Protein AF-A0A7V9BK74-F1 (afdb_monomer_lite)

pLDDT: mean 81.42, std 15.74, range [41.72, 98.69]

Secondary structure (DSSP, 8-state):
-----------------------HHHHHHHHHHHHHHHHHHHHHHHHHHHHHHHHHHHHHHHTT-PPPPHHHHT---

Radius of gyration: 35.27 Å; chains: 1; bounding box: 99×30×65 Å

Foldseek 3Di:
DDDDPDDDDDPPPPVPDPPPPCDPVNVVVVVVVVVVVVVVVVVVVVVVVVCVVVVVVVVCVVVVVDDDPVVVVPPPD

Sequence (77 aa):
MFFAFQEPVMIRVVVEQPVESTGVADVLLGAFGLTGALIVGALALGLLFGAVLIGVKKMRERYNLEPVPDSEALKIT

Structure (mmCIF, N/CA/C/O backbone):
data_AF-A0A7V9BK74-F1
#
_entry.id   AF-A0A7V9BK74-F1
#
loop_
_atom_site.group_PDB
_atom_site.id
_atom_site.type_symbol
_atom_site.label_atom_id
_atom_site.label_alt_id
_atom_site.label_comp_id
_atom_site.label_asym_id
_atom_site.label_entity_id
_atom_site.label_seq_id
_atom_site.pdbx_PDB_ins_code
_atom_site.Cartn_x
_atom_site.Cartn_y
_atom_site.Cartn_z
_atom_site.occupancy
_atom_site.B_iso_or_equiv
_atom_site.auth_seq_id
_atom_site.auth_comp_id
_atom_site.auth_asym_id
_atom_site.auth_atom_id
_atom_site.pdbx_PDB_model_num
ATOM 1 N N . MET A 1 1 ? -76.937 8.103 23.471 1.00 41.72 1 MET A N 1
ATOM 2 C CA . MET A 1 1 ? -75.954 7.417 24.334 1.00 41.72 1 MET A CA 1
ATOM 3 C C . MET A 1 1 ? -75.035 6.629 23.413 1.00 41.72 1 MET A C 1
ATOM 5 O O . MET A 1 1 ? -75.412 5.555 22.977 1.00 41.72 1 MET A O 1
ATOM 9 N N . PHE A 1 2 ? -73.906 7.215 23.012 1.00 47.25 2 PHE A N 1
ATOM 10 C CA . PHE A 1 2 ? -72.907 6.559 22.163 1.00 47.25 2 PHE A CA 1
ATOM 11 C C . PHE A 1 2 ? -71.628 6.444 22.987 1.00 47.25 2 PHE A C 1
ATOM 13 O O . PHE A 1 2 ? -70.965 7.446 23.239 1.00 47.25 2 PHE A O 1
ATOM 20 N N . PHE A 1 3 ? -71.333 5.240 23.473 1.00 54.47 3 PHE A N 1
ATOM 21 C CA . PHE A 1 3 ? -70.058 4.932 24.111 1.00 54.47 3 PHE A CA 1
ATOM 22 C C . PHE A 1 3 ? -69.089 4.505 23.011 1.00 54.47 3 PHE A C 1
ATOM 24 O O . PHE A 1 3 ? -69.191 3.404 22.477 1.00 54.47 3 PHE A O 1
ATOM 31 N N . ALA A 1 4 ? -68.192 5.411 22.627 1.00 59.03 4 ALA A N 1
ATOM 32 C CA . ALA A 1 4 ? -67.068 5.080 21.768 1.00 59.03 4 ALA A CA 1
ATOM 33 C C . ALA A 1 4 ? -66.025 4.345 22.618 1.00 59.03 4 ALA A C 1
ATOM 35 O O . ALA A 1 4 ? -65.426 4.933 23.519 1.00 59.03 4 ALA A O 1
ATOM 36 N N . PHE A 1 5 ? -65.836 3.055 22.356 1.00 59.94 5 PHE A N 1
ATOM 37 C CA . PHE A 1 5 ? -64.717 2.302 22.907 1.00 59.94 5 PHE A CA 1
ATOM 38 C C . PHE A 1 5 ? -63.432 2.836 22.269 1.00 59.94 5 PHE A C 1
ATOM 40 O O . PHE A 1 5 ? -63.200 2.649 21.077 1.00 59.94 5 PHE A O 1
ATOM 47 N N . GLN A 1 6 ? -62.627 3.562 23.045 1.00 62.59 6 GLN A N 1
ATOM 48 C CA . GLN A 1 6 ? -61.278 3.933 22.636 1.00 62.59 6 GLN A CA 1
ATOM 49 C C . GLN A 1 6 ? -60.356 2.758 22.939 1.00 62.59 6 GLN A C 1
ATOM 51 O O . GLN A 1 6 ? -60.053 2.478 24.099 1.00 62.59 6 GLN A O 1
ATOM 56 N N . GLU A 1 7 ? -59.950 2.038 21.900 1.00 69.38 7 GLU A N 1
ATOM 57 C CA . GLU A 1 7 ? -58.941 0.996 22.036 1.00 69.38 7 GLU A CA 1
ATOM 58 C C . GLU A 1 7 ? -57.586 1.644 22.377 1.00 69.38 7 GLU A C 1
ATOM 60 O O . GLU A 1 7 ? -57.179 2.608 21.720 1.00 69.38 7 GLU A O 1
ATOM 65 N N . PRO A 1 8 ? -56.881 1.167 23.417 1.00 67.69 8 PRO A N 1
ATOM 66 C CA . PRO A 1 8 ? -55.609 1.745 23.817 1.00 67.69 8 PRO A CA 1
ATOM 67 C C . PRO A 1 8 ? -54.546 1.473 22.748 1.00 67.69 8 PRO A C 1
ATOM 69 O O . PRO A 1 8 ? -54.170 0.329 22.487 1.00 67.69 8 PRO A O 1
ATOM 72 N N . VAL A 1 9 ? -54.034 2.544 22.141 1.00 70.88 9 VAL A N 1
ATOM 73 C CA . VAL A 1 9 ? -52.935 2.480 21.174 1.00 70.88 9 VAL A CA 1
ATOM 74 C C . VAL A 1 9 ? -51.653 2.112 21.922 1.00 70.88 9 VAL A C 1
ATOM 76 O O . VAL A 1 9 ? -51.064 2.926 22.631 1.00 70.88 9 VAL A O 1
ATOM 79 N N . MET A 1 10 ? -51.222 0.859 21.779 1.00 65.31 10 MET A N 1
ATOM 80 C CA . MET A 1 10 ? -49.957 0.371 22.324 1.00 65.31 10 MET A CA 1
ATOM 81 C C . MET A 1 10 ? -48.795 0.948 21.509 1.00 65.31 10 MET A C 1
ATOM 83 O O . MET A 1 10 ? -48.454 0.447 20.437 1.00 65.31 10 MET A O 1
ATOM 87 N N . ILE A 1 11 ? -48.164 2.000 22.026 1.00 67.94 11 ILE A N 1
ATOM 88 C CA . ILE A 1 11 ? -46.918 2.525 21.467 1.00 67.94 11 ILE A CA 1
ATOM 89 C C . ILE A 1 11 ? -45.793 1.598 21.934 1.00 67.94 11 ILE A C 1
ATOM 91 O O . ILE A 1 11 ? -45.285 1.715 23.049 1.00 67.94 11 ILE A O 1
ATOM 95 N N . ARG A 1 12 ? -45.408 0.641 21.085 1.00 66.38 12 ARG A N 1
ATOM 96 C CA . ARG A 1 12 ? -44.131 -0.056 21.252 1.00 66.38 12 ARG A CA 1
ATOM 97 C C . ARG A 1 12 ? -43.038 0.947 20.924 1.00 66.38 12 ARG A C 1
ATOM 99 O O . ARG A 1 12 ? -42.766 1.203 19.755 1.00 66.38 12 ARG A O 1
ATOM 106 N N . VAL A 1 13 ? -42.414 1.501 21.957 1.00 66.81 13 VAL A N 1
ATOM 107 C CA . VAL A 1 13 ? -41.069 2.051 21.815 1.00 66.81 13 VAL A CA 1
ATOM 108 C C . VAL A 1 13 ? -40.218 0.860 21.396 1.00 66.81 13 VAL A C 1
ATOM 110 O O . VAL A 1 13 ? -39.923 -0.020 22.205 1.00 66.81 13 VAL A O 1
ATOM 113 N N . VAL A 1 14 ? -39.941 0.755 20.097 1.00 59.03 14 VAL A N 1
ATOM 114 C CA . VAL A 1 14 ? -38.874 -0.105 19.604 1.00 59.03 14 VAL A CA 1
ATOM 115 C C . VAL A 1 14 ? -37.649 0.451 20.300 1.00 59.03 14 VAL A C 1
ATOM 117 O O . VAL A 1 14 ? -37.213 1.546 19.969 1.00 59.03 14 VAL A O 1
ATOM 120 N N . VAL A 1 15 ? -37.208 -0.220 21.363 1.00 62.00 15 VAL A N 1
ATOM 121 C CA . VAL A 1 15 ? -35.949 0.091 22.030 1.00 62.00 15 VAL A CA 1
ATOM 122 C C . VAL A 1 15 ? -34.936 0.062 20.901 1.00 62.00 15 VAL A C 1
ATOM 124 O O . VAL A 1 15 ? -34.705 -1.010 20.337 1.00 62.00 15 VAL A O 1
ATOM 127 N N . GLU A 1 16 ? -34.478 1.239 20.466 1.00 63.12 16 GLU A N 1
ATOM 128 C CA . GLU A 1 16 ? -33.434 1.353 19.460 1.00 63.12 16 GLU A CA 1
ATOM 129 C C . GLU A 1 16 ? -32.328 0.440 19.962 1.00 63.12 16 GLU A C 1
ATOM 131 O O . GLU A 1 16 ? -31.813 0.615 21.070 1.00 63.12 16 GLU A O 1
ATOM 136 N N . GLN A 1 17 ? -32.107 -0.647 19.219 1.00 66.69 17 GLN A N 1
ATOM 137 C CA . GLN A 1 17 ? -31.098 -1.633 19.565 1.00 66.69 17 GLN A CA 1
ATOM 138 C C . GLN A 1 17 ? -29.817 -0.842 19.823 1.00 66.69 17 GLN A C 1
ATOM 140 O O . GLN A 1 17 ? -29.574 0.093 19.054 1.00 66.69 17 GLN A O 1
ATOM 145 N N . PRO A 1 18 ? -29.061 -1.127 20.901 1.00 63.09 18 PRO A N 1
ATOM 146 C CA . PRO A 1 18 ? -27.859 -0.368 21.206 1.00 63.09 18 PRO A CA 1
ATOM 147 C C . PRO A 1 18 ? -27.025 -0.338 19.932 1.00 63.09 18 PRO A C 1
ATOM 149 O O . PRO A 1 18 ? -26.564 -1.385 19.480 1.00 63.09 18 PRO A O 1
ATOM 152 N N . VAL A 1 19 ? -26.948 0.840 19.299 1.00 65.25 19 VAL A N 1
ATOM 153 C CA . VAL A 1 19 ? -26.108 1.059 18.125 1.00 65.25 19 VAL A CA 1
ATOM 154 C C . VAL A 1 19 ? -24.753 0.514 18.522 1.00 65.25 19 VAL A C 1
ATOM 156 O O . VAL A 1 19 ? -24.275 0.879 19.598 1.00 65.25 19 VAL A O 1
ATOM 159 N N . GLU A 1 20 ? -24.208 -0.437 17.756 1.00 64.12 20 GLU A N 1
ATOM 160 C CA . GLU A 1 20 ? -22.892 -0.984 18.065 1.00 64.12 20 GLU A CA 1
ATOM 161 C C . GLU A 1 20 ? -21.970 0.207 18.265 1.00 64.12 20 GLU A C 1
ATOM 163 O O . GLU A 1 20 ? -21.735 0.996 17.348 1.00 64.12 20 GLU A O 1
ATOM 168 N N . SER A 1 21 ? -21.577 0.432 19.514 1.00 64.06 21 SER A N 1
ATOM 169 C CA . SER A 1 21 ? -20.856 1.624 19.894 1.00 64.06 21 SER A CA 1
ATOM 170 C C . SER A 1 21 ? -19.450 1.418 19.375 1.00 64.06 21 SER A C 1
ATOM 172 O O . SER A 1 21 ? -18.608 0.837 20.056 1.00 64.06 21 SER A O 1
ATOM 174 N N . THR A 1 22 ? -19.220 1.841 18.129 1.00 72.00 22 THR A N 1
ATOM 175 C CA . THR A 1 22 ? -17.906 1.819 17.497 1.00 72.00 22 THR A CA 1
ATOM 176 C C . THR A 1 22 ? -16.970 2.606 18.399 1.00 72.00 22 THR A C 1
ATOM 178 O O . THR A 1 22 ? -17.036 3.834 18.501 1.00 72.00 22 THR A O 1
ATOM 181 N N . GLY A 1 23 ? -16.153 1.873 19.149 1.00 87.31 23 GLY A N 1
ATOM 182 C CA . GLY A 1 23 ? -15.258 2.456 20.126 1.00 87.31 23 GLY A CA 1
ATOM 183 C C . GLY A 1 23 ? -14.145 3.226 19.430 1.00 87.31 23 GLY A C 1
ATOM 184 O O . GLY A 1 23 ? -13.766 2.926 18.299 1.00 87.31 23 GLY A O 1
ATOM 185 N N . VAL A 1 24 ? -13.544 4.177 20.144 1.00 90.06 24 VAL A N 1
ATOM 186 C CA . VAL A 1 24 ? -12.356 4.902 19.659 1.00 90.06 24 VAL A CA 1
ATOM 187 C C . VAL A 1 24 ? -11.251 3.927 19.236 1.00 90.06 24 VAL A C 1
ATOM 189 O O . VAL A 1 24 ? -10.581 4.151 18.234 1.00 90.06 24 VAL A O 1
ATOM 192 N N . ALA A 1 25 ? -11.095 2.816 19.961 1.00 91.31 25 ALA A N 1
ATOM 193 C CA . ALA A 1 25 ? -10.130 1.773 19.629 1.00 91.31 25 ALA A CA 1
ATOM 194 C C . ALA A 1 25 ? -10.374 1.160 18.241 1.00 91.31 25 ALA A C 1
ATOM 196 O O . ALA A 1 25 ? -9.419 0.937 17.507 1.00 91.31 25 ALA A O 1
ATOM 197 N N . ASP A 1 26 ? -11.634 0.943 17.869 1.00 91.50 26 ASP A N 1
ATOM 198 C CA . ASP A 1 26 ? -12.019 0.305 16.610 1.00 91.50 26 ASP A CA 1
ATOM 199 C C . ASP A 1 26 ? -11.744 1.235 15.418 1.00 91.50 26 ASP A C 1
ATOM 201 O O . ASP A 1 26 ? -11.160 0.843 14.407 1.00 91.50 26 ASP A O 1
ATOM 205 N N . VAL A 1 27 ? -12.037 2.527 15.600 1.00 93.06 27 VAL A N 1
ATOM 206 C CA . VAL A 1 27 ? -11.712 3.575 14.623 1.00 93.06 27 VAL A CA 1
ATOM 207 C C . VAL A 1 27 ? -10.201 3.713 14.439 1.00 93.06 27 VAL A C 1
ATOM 209 O O . VAL A 1 27 ? -9.722 3.786 13.307 1.00 93.06 27 VAL A O 1
ATOM 212 N N . LEU A 1 28 ? -9.433 3.736 15.533 1.00 96.12 28 LEU A N 1
ATOM 213 C CA . LEU A 1 28 ? -7.975 3.848 15.464 1.00 96.12 28 LEU A CA 1
ATOM 214 C C . LEU A 1 28 ? -7.354 2.621 14.795 1.00 96.12 28 LEU A C 1
ATOM 216 O O . LEU A 1 28 ? -6.486 2.768 13.935 1.00 96.12 28 LEU A O 1
ATOM 220 N N . LEU A 1 29 ? -7.818 1.421 15.144 1.00 96.25 29 LEU A N 1
ATOM 221 C CA . LEU A 1 29 ? -7.331 0.180 14.551 1.00 96.25 29 LEU A CA 1
ATOM 222 C C . LEU A 1 29 ? -7.642 0.130 13.049 1.00 96.25 29 LEU A C 1
ATOM 224 O O . LEU A 1 29 ? -6.757 -0.184 12.249 1.00 96.25 29 LEU A O 1
ATOM 228 N N . GLY A 1 30 ? -8.853 0.536 12.656 1.00 94.50 30 GLY A N 1
ATOM 229 C CA . GLY A 1 30 ? -9.240 0.684 11.254 1.00 94.50 30 GLY A CA 1
ATOM 230 C C . GLY A 1 30 ? -8.379 1.705 10.504 1.00 94.50 30 GLY A C 1
ATOM 231 O O . GLY A 1 30 ? -7.902 1.420 9.405 1.00 94.50 30 GLY A O 1
ATOM 232 N N . ALA A 1 31 ? -8.108 2.8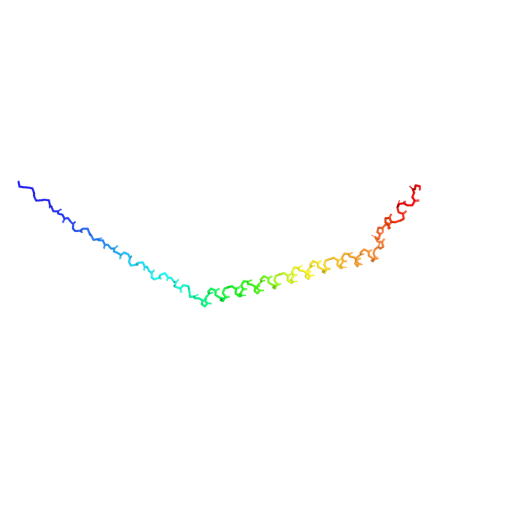67 11.105 1.00 96.31 31 ALA A N 1
ATOM 233 C CA . ALA A 1 31 ? -7.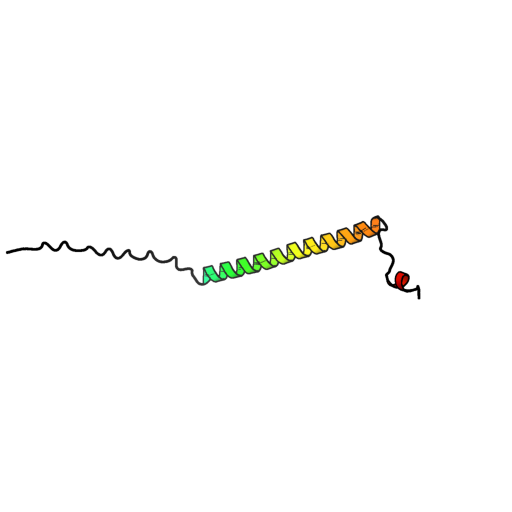294 3.917 10.494 1.00 96.31 31 ALA A CA 1
ATOM 234 C C . ALA A 1 31 ? -5.832 3.487 10.288 1.00 96.31 31 ALA A C 1
ATOM 236 O O . ALA A 1 31 ? -5.272 3.694 9.205 1.00 96.31 31 ALA A O 1
ATOM 237 N N . PHE A 1 32 ? -5.211 2.856 11.289 1.00 97.69 32 PHE A N 1
ATOM 238 C CA . PHE A 1 32 ? -3.852 2.326 11.157 1.00 97.69 32 PHE A CA 1
ATOM 239 C C . PHE A 1 32 ? -3.787 1.172 10.156 1.00 97.69 32 PHE A C 1
ATOM 241 O O . PHE A 1 32 ? -2.865 1.133 9.341 1.00 97.69 32 PHE A O 1
ATOM 248 N N . GLY A 1 33 ? -4.779 0.276 10.166 1.00 97.25 33 GLY A N 1
ATOM 249 C CA . GLY A 1 33 ? -4.876 -0.823 9.207 1.00 97.25 33 GLY A CA 1
ATOM 250 C C . GLY A 1 33 ? -4.973 -0.321 7.768 1.00 97.25 33 GLY A C 1
ATOM 251 O O . GLY A 1 33 ? -4.193 -0.743 6.913 1.00 97.25 33 GLY A O 1
ATOM 252 N N . LEU A 1 34 ? -5.866 0.638 7.511 1.00 97.81 34 LEU A N 1
ATOM 253 C CA . LEU A 1 34 ? -6.020 1.245 6.190 1.00 97.81 34 LEU A CA 1
ATOM 254 C C . LEU A 1 34 ? -4.746 1.978 5.757 1.00 97.81 34 LEU A C 1
ATOM 256 O O . LEU A 1 34 ? -4.279 1.790 4.637 1.00 97.81 34 LEU A O 1
ATOM 260 N N .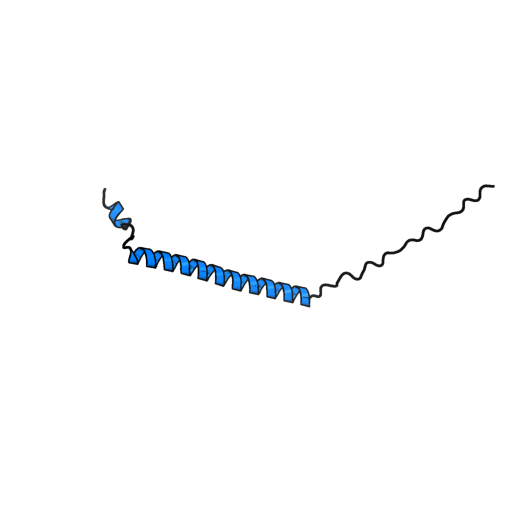 THR A 1 35 ? -4.151 2.774 6.648 1.00 98.25 35 THR A N 1
ATOM 261 C CA . THR A 1 35 ? -2.915 3.516 6.351 1.00 98.25 35 THR A CA 1
ATOM 262 C C . THR A 1 35 ? -1.773 2.563 6.007 1.00 98.25 35 THR A C 1
ATOM 264 O O . THR A 1 35 ? -1.093 2.745 4.998 1.00 98.25 35 THR A O 1
ATOM 267 N N . GLY A 1 36 ? -1.590 1.507 6.803 1.00 98.00 36 GLY A N 1
ATOM 268 C CA . GLY A 1 36 ? -0.594 0.472 6.539 1.00 98.00 36 GLY A CA 1
ATOM 269 C C . GLY A 1 36 ? -0.833 -0.231 5.204 1.00 98.00 36 GLY A C 1
ATOM 270 O O . GLY A 1 36 ? 0.099 -0.374 4.413 1.00 98.00 36 GLY A O 1
ATOM 271 N N . ALA A 1 37 ? -2.083 -0.598 4.908 1.00 98.31 37 ALA A N 1
ATOM 272 C CA . ALA A 1 37 ? -2.447 -1.218 3.637 1.00 98.31 37 ALA A CA 1
ATOM 273 C C . ALA A 1 37 ? -2.138 -0.307 2.438 1.00 98.31 37 ALA A C 1
ATOM 275 O O . ALA A 1 37 ? -1.601 -0.779 1.435 1.00 98.31 37 ALA A O 1
ATOM 276 N N . LEU A 1 38 ? -2.404 0.998 2.551 1.00 98.44 38 LEU A N 1
ATOM 277 C CA . LEU A 1 38 ? -2.080 1.972 1.506 1.00 98.44 38 LEU A CA 1
ATOM 278 C C . LEU A 1 38 ? -0.570 2.104 1.289 1.00 98.44 38 LEU A C 1
ATOM 280 O O . LEU A 1 38 ? -0.128 2.127 0.142 1.00 98.44 38 LEU A O 1
ATOM 284 N N . ILE A 1 39 ? 0.226 2.142 2.361 1.00 98.56 39 ILE A N 1
ATOM 285 C CA . ILE A 1 39 ? 1.693 2.202 2.261 1.00 98.56 39 ILE A CA 1
ATOM 286 C C . ILE A 1 39 ? 2.229 0.951 1.561 1.00 98.56 39 ILE A C 1
ATOM 288 O O . ILE A 1 39 ? 3.010 1.056 0.615 1.00 98.56 39 ILE A O 1
ATOM 292 N N . VAL A 1 40 ? 1.789 -0.235 1.988 1.00 98.56 40 VAL A N 1
ATOM 293 C CA . VAL A 1 40 ? 2.208 -1.504 1.376 1.00 98.56 40 VAL A CA 1
ATOM 294 C C . VAL A 1 40 ? 1.787 -1.561 -0.093 1.00 98.56 40 VAL A C 1
ATOM 296 O O . VAL A 1 40 ? 2.596 -1.928 -0.946 1.00 98.56 40 VAL A O 1
ATOM 299 N N . GLY A 1 41 ? 0.561 -1.139 -0.409 1.00 98.56 41 GLY A N 1
ATOM 300 C CA . GLY A 1 41 ? 0.064 -1.064 -1.781 1.00 98.56 41 GLY A CA 1
ATOM 301 C C . GLY A 1 41 ? 0.887 -0.115 -2.654 1.00 98.56 41 GLY A C 1
ATOM 302 O O . GLY A 1 41 ? 1.284 -0.483 -3.759 1.00 98.56 41 GLY A O 1
ATOM 303 N N . ALA A 1 42 ? 1.213 1.075 -2.147 1.00 98.56 42 ALA A N 1
ATOM 304 C CA . ALA A 1 42 ? 2.039 2.047 -2.857 1.00 98.56 42 ALA A CA 1
ATOM 305 C C . ALA A 1 42 ? 3.448 1.504 -3.139 1.00 98.56 42 ALA A C 1
ATOM 307 O O . ALA A 1 42 ? 3.946 1.639 -4.258 1.00 98.56 42 ALA A O 1
ATOM 308 N N . LEU A 1 43 ? 4.071 0.841 -2.160 1.00 98.69 43 LEU A N 1
ATOM 309 C CA . LEU A 1 43 ? 5.378 0.205 -2.341 1.00 98.69 43 LEU A CA 1
ATOM 310 C C . LEU A 1 43 ? 5.319 -0.920 -3.378 1.00 98.69 43 LEU A C 1
ATOM 312 O O . LEU A 1 43 ? 6.175 -0.980 -4.258 1.00 98.69 43 LEU A O 1
ATOM 316 N N . ALA A 1 44 ? 4.301 -1.778 -3.316 1.00 98.56 44 ALA A N 1
ATOM 317 C CA . ALA A 1 44 ? 4.125 -2.865 -4.274 1.00 98.56 44 ALA A CA 1
ATOM 318 C C . ALA A 1 44 ? 3.959 -2.338 -5.708 1.00 98.56 44 ALA A C 1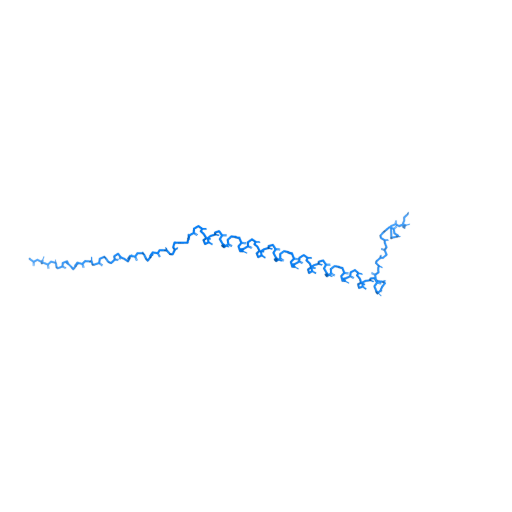
ATOM 320 O O . ALA A 1 44 ? 4.632 -2.813 -6.625 1.00 98.56 44 ALA A O 1
ATOM 321 N N . LEU A 1 45 ? 3.116 -1.319 -5.900 1.00 98.44 45 LEU A N 1
ATOM 322 C CA . LEU A 1 45 ? 2.901 -0.695 -7.206 1.00 98.44 45 LEU A CA 1
ATOM 323 C C . LEU A 1 45 ? 4.150 0.035 -7.710 1.00 98.44 45 LEU A C 1
ATOM 325 O O . LEU A 1 45 ? 4.506 -0.107 -8.879 1.00 98.44 45 LEU A O 1
ATOM 329 N N . GLY A 1 46 ? 4.844 0.772 -6.840 1.00 98.44 46 GLY A N 1
ATOM 330 C CA . GLY A 1 46 ? 6.088 1.459 -7.187 1.00 98.44 46 GLY A CA 1
ATOM 331 C C . GLY A 1 46 ? 7.190 0.487 -7.608 1.00 98.44 46 GLY A C 1
ATOM 332 O O . GLY A 1 46 ? 7.856 0.709 -8.620 1.00 98.44 46 GLY A O 1
ATOM 333 N N . LEU A 1 47 ? 7.338 -0.627 -6.886 1.00 98.44 47 LEU A N 1
ATOM 334 C CA . LEU A 1 47 ? 8.278 -1.691 -7.243 1.00 98.44 47 LEU A CA 1
ATOM 335 C C . LEU A 1 47 ? 7.907 -2.354 -8.565 1.00 98.44 47 LEU A C 1
ATOM 337 O O . LEU A 1 47 ? 8.782 -2.548 -9.405 1.00 98.44 47 LEU A O 1
ATOM 341 N N . LEU A 1 48 ? 6.627 -2.667 -8.773 1.00 98.44 48 LEU A N 1
ATOM 342 C CA . LEU A 1 48 ? 6.155 -3.247 -10.027 1.00 98.44 48 LEU A CA 1
ATOM 343 C C . LEU A 1 48 ? 6.455 -2.313 -11.204 1.00 98.44 48 LEU A C 1
ATOM 345 O O . LEU A 1 48 ? 7.039 -2.737 -12.199 1.00 98.44 48 LEU A O 1
ATOM 349 N N . PHE A 1 49 ? 6.111 -1.033 -11.073 1.00 98.12 49 PHE A N 1
ATOM 350 C CA . PHE A 1 49 ? 6.340 -0.042 -12.118 1.00 98.12 49 PHE A CA 1
ATOM 351 C C . PHE A 1 49 ? 7.834 0.167 -12.395 1.00 98.12 49 PHE A C 1
ATOM 353 O O . PHE A 1 49 ? 8.266 0.136 -13.548 1.00 98.12 49 PHE A O 1
ATOM 360 N N . GLY A 1 50 ? 8.648 0.294 -11.344 1.00 97.62 50 GLY A N 1
ATOM 361 C CA . GLY A 1 50 ? 10.102 0.379 -11.466 1.00 97.62 50 GLY A CA 1
ATOM 362 C C . GLY A 1 50 ? 10.701 -0.853 -12.146 1.00 97.62 50 GLY A C 1
ATOM 363 O O . GLY A 1 50 ? 11.524 -0.718 -13.052 1.00 97.62 50 GLY A O 1
ATOM 364 N N . ALA A 1 51 ? 10.247 -2.053 -11.778 1.00 97.75 51 ALA A N 1
ATOM 365 C CA . ALA A 1 51 ? 10.692 -3.303 -12.387 1.00 97.75 51 ALA A CA 1
ATOM 366 C C . ALA A 1 51 ? 10.329 -3.375 -13.877 1.00 97.75 51 ALA A C 1
ATOM 368 O O . ALA A 1 51 ? 11.160 -3.797 -14.682 1.00 97.75 51 ALA A O 1
ATOM 369 N N . VAL A 1 52 ? 9.134 -2.914 -14.260 1.00 97.94 52 VAL A N 1
ATOM 370 C CA . VAL A 1 52 ? 8.716 -2.828 -15.666 1.00 97.94 52 VAL A CA 1
ATOM 371 C C . VAL A 1 52 ? 9.618 -1.870 -16.442 1.00 97.94 52 VAL A C 1
ATOM 373 O O . VAL A 1 52 ? 10.146 -2.259 -17.481 1.00 97.94 52 VAL A O 1
ATOM 376 N N . LEU A 1 53 ? 9.860 -0.654 -15.944 1.00 96.31 53 LEU A N 1
ATOM 377 C CA . LEU A 1 53 ? 10.721 0.320 -16.629 1.00 96.31 53 LEU A CA 1
ATOM 378 C C . LEU A 1 53 ? 12.156 -0.189 -16.799 1.00 96.31 53 LEU A C 1
ATOM 380 O O . LEU A 1 53 ? 12.727 -0.096 -17.889 1.00 96.31 53 LEU A O 1
ATOM 384 N N . ILE A 1 54 ? 12.727 -0.765 -15.738 1.00 96.00 54 ILE A N 1
ATOM 385 C CA . ILE A 1 54 ? 14.063 -1.370 -15.781 1.00 96.00 54 ILE A CA 1
ATOM 386 C C . ILE A 1 54 ? 14.077 -2.544 -16.766 1.00 96.00 54 ILE A C 1
ATOM 388 O O . ILE A 1 54 ? 15.009 -2.668 -17.561 1.00 96.00 54 ILE A O 1
ATOM 392 N N . GLY A 1 55 ? 13.038 -3.379 -16.754 1.00 95.12 55 GLY A N 1
ATOM 393 C CA . GLY A 1 55 ? 12.872 -4.494 -17.682 1.00 95.12 55 GLY A CA 1
ATOM 394 C C . GLY A 1 55 ? 12.829 -4.034 -19.137 1.00 95.12 55 GLY A C 1
ATOM 395 O O . GLY A 1 55 ? 13.566 -4.569 -19.963 1.00 95.12 55 GLY A O 1
ATOM 396 N N . VAL A 1 56 ? 12.042 -3.001 -19.442 1.00 94.06 56 VAL A N 1
ATOM 397 C CA . VAL A 1 56 ? 11.940 -2.415 -20.787 1.00 94.06 56 VAL A CA 1
ATOM 398 C C . VAL A 1 56 ? 13.275 -1.829 -21.231 1.00 94.06 56 VAL A C 1
ATOM 400 O O . VAL A 1 56 ? 13.717 -2.119 -22.342 1.00 94.06 56 VAL A O 1
ATOM 403 N N . LYS A 1 57 ? 13.955 -1.052 -20.377 1.00 91.25 57 LYS A N 1
ATOM 404 C CA . LYS A 1 57 ? 15.285 -0.509 -20.694 1.00 91.25 57 LYS A CA 1
ATOM 405 C C . LYS A 1 57 ? 16.268 -1.634 -21.022 1.00 91.25 57 LYS A C 1
ATOM 407 O O . LYS A 1 57 ? 16.867 -1.636 -22.093 1.00 91.25 57 LYS A O 1
ATOM 412 N N . LYS A 1 58 ? 16.349 -2.639 -20.148 1.00 91.94 58 LYS A N 1
ATOM 413 C CA . LYS A 1 58 ? 17.238 -3.793 -20.320 1.00 91.94 58 LYS A CA 1
ATOM 414 C C . LYS A 1 58 ? 16.895 -4.618 -21.562 1.00 91.94 58 LYS A C 1
ATOM 416 O O . LYS A 1 58 ? 17.781 -5.185 -22.193 1.00 91.94 58 LYS A O 1
ATOM 421 N N . MET A 1 59 ? 15.615 -4.706 -21.921 1.00 91.38 59 MET A N 1
ATOM 422 C CA . MET A 1 59 ? 15.178 -5.368 -23.147 1.00 91.38 59 MET A CA 1
ATOM 423 C C . MET A 1 59 ? 15.649 -4.590 -24.382 1.00 91.38 59 MET A C 1
ATOM 425 O O . MET A 1 59 ? 16.209 -5.186 -25.295 1.00 91.38 59 MET A O 1
ATOM 429 N N . ARG A 1 60 ? 15.480 -3.263 -24.402 1.00 86.81 60 ARG A N 1
ATOM 430 C CA . ARG A 1 60 ? 15.901 -2.408 -25.525 1.00 86.81 60 ARG A CA 1
ATOM 431 C C . ARG A 1 60 ? 17.408 -2.451 -25.759 1.00 86.81 60 ARG A C 1
ATOM 433 O O . ARG A 1 60 ? 17.813 -2.570 -26.911 1.00 86.81 60 ARG A O 1
ATOM 440 N N . GLU A 1 61 ? 18.198 -2.443 -24.687 1.00 87.69 61 GLU A N 1
ATOM 441 C CA . GLU A 1 61 ? 19.657 -2.626 -24.746 1.00 87.69 61 GLU A CA 1
ATOM 442 C C . GLU A 1 61 ? 20.022 -3.968 -25.399 1.00 87.69 61 GLU A C 1
ATOM 444 O O . GLU A 1 61 ? 20.847 -4.019 -26.305 1.00 87.69 61 GLU A O 1
ATOM 449 N N . ARG A 1 62 ? 19.355 -5.067 -25.012 1.00 85.44 62 ARG A N 1
ATOM 450 C CA . ARG A 1 62 ? 19.618 -6.397 -25.599 1.00 85.44 62 ARG A CA 1
ATOM 451 C C . ARG A 1 62 ? 19.320 -6.482 -27.093 1.00 85.44 62 ARG A C 1
ATOM 453 O O . ARG A 1 62 ? 19.941 -7.290 -27.775 1.00 85.44 62 ARG A O 1
ATOM 460 N N . TYR A 1 63 ? 18.363 -5.700 -27.582 1.00 86.19 63 TYR A N 1
ATOM 461 C CA . TYR A 1 63 ? 17.952 -5.714 -28.986 1.00 86.19 63 TYR A CA 1
ATOM 462 C C . TYR A 1 63 ? 18.521 -4.538 -29.797 1.00 86.19 63 TYR A C 1
ATOM 464 O O . TYR A 1 63 ? 18.122 -4.372 -30.946 1.00 86.19 63 TYR A O 1
ATOM 472 N N . ASN A 1 64 ? 19.442 -3.738 -29.235 1.00 75.81 64 ASN A N 1
ATOM 473 C CA . ASN A 1 64 ? 19.998 -2.527 -29.862 1.00 75.81 64 ASN A CA 1
ATOM 474 C C . ASN A 1 64 ? 18.914 -1.577 -30.416 1.00 75.81 64 ASN A C 1
ATOM 476 O O . ASN A 1 64 ? 19.091 -0.941 -31.450 1.00 75.81 64 ASN A O 1
ATOM 480 N N . LEU A 1 65 ? 17.772 -1.482 -29.729 1.00 76.12 65 LEU A N 1
ATOM 481 C CA . LEU A 1 65 ? 16.643 -0.620 -30.114 1.00 76.12 65 LEU A CA 1
ATOM 482 C C . LEU A 1 65 ? 16.786 0.790 -29.518 1.00 76.12 65 LEU A C 1
ATOM 484 O O . LEU A 1 65 ? 15.793 1.417 -29.119 1.00 76.12 65 LEU A O 1
ATOM 488 N N . GLU A 1 66 ? 18.026 1.254 -29.364 1.00 73.62 66 GLU A N 1
ATOM 489 C CA . GLU A 1 66 ? 18.289 2.598 -28.873 1.00 73.62 66 GLU A CA 1
ATOM 490 C C . GLU A 1 66 ? 17.863 3.612 -29.945 1.00 73.62 66 GLU A C 1
ATOM 49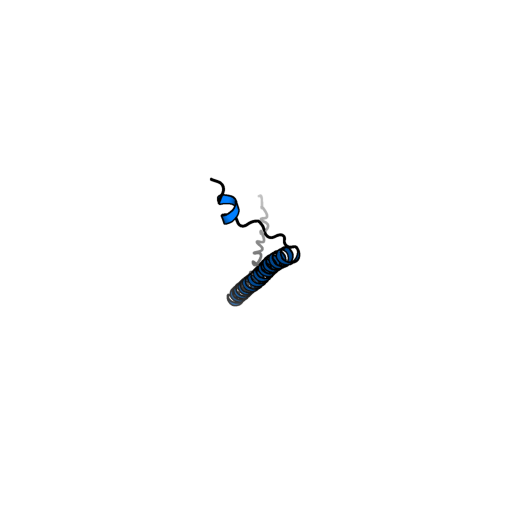2 O O . GLU A 1 66 ? 18.230 3.478 -31.113 1.00 73.62 66 GLU A O 1
ATOM 497 N N . PRO A 1 67 ? 17.022 4.592 -29.588 1.00 70.38 67 PRO A N 1
ATOM 498 C CA . PRO A 1 67 ? 16.612 5.631 -30.509 1.00 70.38 67 PRO A CA 1
ATOM 499 C C . PRO A 1 67 ? 17.810 6.555 -30.740 1.00 70.38 67 PRO A C 1
ATOM 501 O O . PRO A 1 67 ? 18.550 6.852 -29.801 1.00 70.38 67 PRO A O 1
ATOM 504 N N . VAL A 1 68 ? 17.999 6.991 -31.988 1.00 74.12 68 VAL A N 1
ATOM 505 C CA . VAL A 1 68 ? 19.055 7.946 -32.352 1.00 74.12 68 VAL A CA 1
ATOM 506 C C . VAL A 1 68 ? 18.948 9.163 -31.424 1.00 74.12 68 VAL A C 1
ATOM 508 O O . VAL A 1 68 ? 17.852 9.714 -31.307 1.00 74.12 68 VAL A O 1
ATOM 511 N N . PRO A 1 69 ? 20.031 9.570 -30.738 1.00 77.19 69 PRO A N 1
ATOM 512 C CA . PRO A 1 69 ? 19.995 10.709 -29.830 1.00 77.19 69 PRO A CA 1
ATOM 513 C C . PRO A 1 69 ? 19.509 11.970 -30.554 1.00 77.19 69 PRO A C 1
ATOM 515 O O . PRO A 1 69 ? 20.031 12.319 -31.611 1.00 77.19 69 PRO A O 1
ATOM 518 N N . ASP A 1 70 ? 18.548 12.694 -29.972 1.00 69.62 70 ASP A N 1
ATOM 519 C CA . ASP A 1 70 ? 17.968 13.905 -30.583 1.00 69.62 70 ASP A CA 1
ATOM 520 C C . ASP A 1 70 ? 19.025 14.987 -30.888 1.00 69.62 70 ASP A C 1
ATOM 522 O O . ASP A 1 70 ? 18.868 15.797 -31.800 1.00 69.62 70 ASP A O 1
ATOM 526 N N . SER A 1 71 ? 20.149 14.970 -30.165 1.00 70.62 71 SER A N 1
ATOM 527 C CA . SER A 1 71 ? 21.316 15.827 -30.406 1.00 70.62 71 SER A CA 1
ATOM 528 C C . SER A 1 71 ? 22.023 15.555 -31.739 1.00 70.62 71 SER A C 1
ATOM 530 O O . SER A 1 71 ? 22.692 16.446 -32.264 1.00 70.62 71 SER A O 1
ATOM 532 N N . GLU A 1 72 ? 21.889 14.354 -32.298 1.00 68.19 72 GLU A N 1
ATOM 533 C CA . GLU A 1 72 ? 22.370 14.012 -33.639 1.00 68.19 72 GLU A CA 1
ATOM 534 C C . GLU A 1 72 ? 21.311 14.295 -34.710 1.00 68.19 72 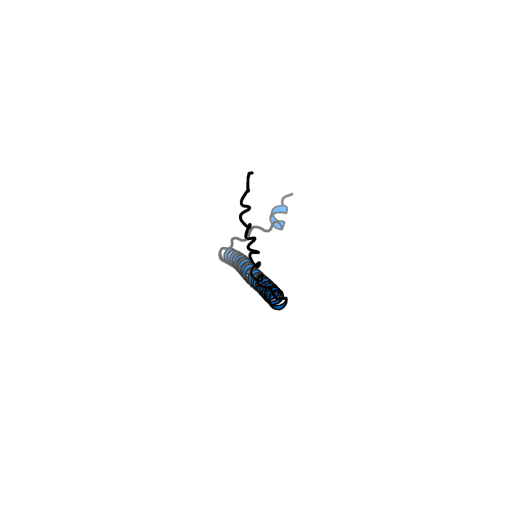GLU A C 1
ATOM 536 O O . GLU A 1 72 ? 21.665 14.674 -35.825 1.00 68.19 72 GLU A O 1
ATOM 541 N N . ALA A 1 73 ? 20.023 14.215 -34.360 1.00 65.38 73 ALA A N 1
ATOM 542 C CA . ALA A 1 73 ? 18.918 14.568 -35.252 1.00 65.38 73 ALA A CA 1
ATOM 543 C C . ALA A 1 73 ? 18.825 16.084 -35.528 1.00 65.38 73 ALA A C 1
ATOM 545 O O . ALA A 1 73 ? 18.376 16.486 -36.599 1.00 65.38 73 ALA A O 1
ATOM 546 N N . LEU A 1 74 ? 19.284 16.930 -34.597 1.00 69.31 74 LEU A N 1
ATOM 547 C CA . LEU A 1 74 ? 19.230 18.394 -34.722 1.00 69.31 74 LEU A CA 1
ATOM 548 C C . LEU A 1 74 ? 20.431 19.030 -35.453 1.00 69.31 74 LEU A C 1
ATOM 550 O O . LEU A 1 74 ? 20.449 20.243 -35.635 1.00 69.31 74 LEU A O 1
ATOM 554 N N . LYS A 1 75 ? 21.445 18.253 -35.867 1.00 69.19 75 LYS A N 1
ATOM 555 C CA . LYS A 1 75 ? 22.666 18.774 -36.528 1.00 69.19 75 LYS A CA 1
ATOM 556 C C . LYS A 1 75 ? 22.490 19.143 -38.010 1.00 69.19 75 LYS A C 1
ATOM 558 O O . LYS A 1 75 ? 23.465 19.488 -38.671 1.00 69.19 75 LYS A O 1
ATOM 563 N N . ILE A 1 76 ? 21.272 19.077 -38.533 1.00 67.44 76 ILE A N 1
ATOM 564 C CA . ILE A 1 76 ? 20.923 19.398 -39.921 1.00 67.44 76 ILE A CA 1
ATOM 565 C C . ILE A 1 76 ? 20.169 20.731 -39.983 1.00 67.44 76 ILE A C 1
ATOM 567 O O . ILE A 1 76 ? 18.965 20.749 -40.205 1.00 67.44 76 ILE A O 1
ATOM 571 N N . THR A 1 77 ? 20.892 21.838 -39.794 1.00 62.31 77 THR A N 1
ATOM 572 C CA . THR A 1 77 ? 20.562 23.186 -40.306 1.00 62.31 77 THR A CA 1
ATOM 573 C C . THR A 1 77 ? 21.821 24.025 -40.384 1.00 62.31 77 THR A C 1
ATOM 575 O O . THR A 1 77 ? 22.567 24.016 -39.377 1.00 62.31 77 THR A O 1
#